Protein AF-F3BCP6-F1 (afdb_monomer)

pLDDT: mean 87.42, std 19.34, range [37.12, 98.94]

Sequence (145 aa):
MIERKEKIGEDFIETPEDEEEGSQELSVKERETQNVAKVEAEAKRRDQTLSDTATQMEMNEYSEQLYKLWDDELNRLWKVLKEELSSTEMAKLLEEQRTWIAEKEKAINEIGEISGGGTATTMNKNMTGEDLTRKRVYELLEYLP

Secondary structure (DSSP, 8-state):
-----------------------PPPPHHHHHHHHHHHHHHHHHHHHHHS-TT--HHHHHHHHHHHHHHHHHHHHHHHHHHHHHS-HHHHHHHHHHHHHHHHHHHHHHHHHHHHTTT-THHHHHHHHHHHHHHHHHHHHHHTT--

Foldseek 3Di:
DDDDDDDDDDPPPPDPPPPPPPPPDDAPLRVLVVVLVVLVVVLVVLVVPDDPPDDLVRLLVSLQVLLVSLVVSLVVLLVVCVVADDPVLNVVVVVVVVVLVVVLVVVLVVLCVVVVNDSCNSNVSSNSSNVSSSVVSVVSSVSGD

Structure (mmCIF, N/CA/C/O backbone):
data_AF-F3BCP6-F1
#
_entry.id   AF-F3BCP6-F1
#
loop_
_atom_site.group_PDB
_atom_site.id
_atom_site.type_symbol
_atom_site.label_atom_id
_atom_site.label_alt_id
_atom_site.label_comp_id
_atom_site.label_asym_id
_atom_site.label_entity_id
_atom_site.label_seq_id
_atom_site.pdbx_PDB_ins_code
_atom_site.Cartn_x
_atom_site.Cartn_y
_atom_site.Cartn_z
_atom_site.occupancy
_atom_site.B_iso_or_equiv
_atom_site.auth_seq_id
_atom_site.auth_comp_id
_atom_site.auth_asym_id
_atom_site.auth_atom_id
_atom_site.pdbx_PDB_model_num
ATOM 1 N N . MET A 1 1 ? -27.449 84.614 10.583 1.00 39.50 1 MET A N 1
ATOM 2 C CA . MET A 1 1 ? -26.703 85.051 11.780 1.00 39.50 1 MET A CA 1
ATOM 3 C C . MET A 1 1 ? -27.418 84.465 12.984 1.00 39.50 1 MET A C 1
ATOM 5 O O . MET A 1 1 ? -28.639 84.531 13.013 1.00 39.50 1 MET A O 1
ATOM 9 N N . ILE A 1 2 ? -26.636 83.940 13.928 1.00 37.12 2 ILE A N 1
ATOM 10 C CA . ILE A 1 2 ? -27.001 83.327 15.216 1.00 37.12 2 ILE A CA 1
ATOM 11 C C . ILE A 1 2 ? -27.321 81.822 15.164 1.00 37.12 2 ILE A C 1
ATOM 13 O O . ILE A 1 2 ? -28.270 81.357 14.542 1.00 37.12 2 ILE A O 1
ATOM 17 N N . GLU A 1 3 ? -26.417 81.114 15.839 1.00 41.16 3 GLU A N 1
ATOM 18 C CA . GLU A 1 3 ? -26.236 79.683 16.056 1.00 41.16 3 GLU A CA 1
ATOM 19 C C . GLU A 1 3 ? -27.337 79.056 16.922 1.00 41.16 3 GLU A C 1
ATOM 21 O O . GLU A 1 3 ? -27.954 79.745 17.733 1.00 41.16 3 GLU A O 1
ATOM 26 N N . ARG A 1 4 ? -27.456 77.723 16.861 1.00 42.47 4 ARG A N 1
ATOM 27 C CA . ARG A 1 4 ? -27.560 76.862 18.053 1.00 42.47 4 ARG A CA 1
ATOM 28 C C . ARG A 1 4 ? -27.030 75.459 17.733 1.00 42.47 4 ARG A C 1
ATOM 30 O O . ARG A 1 4 ? -27.414 74.858 16.737 1.00 42.47 4 ARG A O 1
ATOM 37 N N . LYS A 1 5 ? -26.089 75.022 18.573 1.00 44.50 5 LYS A N 1
ATOM 38 C CA . LYS A 1 5 ? -25.412 73.717 18.604 1.00 44.50 5 LYS A CA 1
ATOM 39 C C . LYS A 1 5 ? -26.297 72.639 19.255 1.00 44.50 5 LYS A C 1
ATOM 41 O O . LYS A 1 5 ? -27.326 72.975 19.828 1.00 44.50 5 LYS A O 1
ATOM 46 N N . GLU A 1 6 ? -25.755 71.414 19.248 1.00 39.59 6 GLU A N 1
ATOM 47 C CA . GLU A 1 6 ? -26.177 70.140 19.874 1.00 39.59 6 GLU A CA 1
ATOM 48 C C . GLU A 1 6 ? -26.849 69.197 18.863 1.00 39.59 6 GLU A C 1
ATOM 50 O O . GLU A 1 6 ? -27.800 69.574 18.198 1.00 39.59 6 GLU A O 1
ATOM 55 N N . LYS A 1 7 ? -26.388 67.963 18.635 1.00 45.72 7 LYS A N 1
ATOM 56 C CA . LYS A 1 7 ? -25.785 66.993 19.557 1.00 45.72 7 LYS A CA 1
ATOM 57 C C . LYS A 1 7 ? -24.994 65.977 18.714 1.00 45.72 7 LYS A C 1
ATOM 59 O O . LYS A 1 7 ? -25.536 65.451 17.747 1.00 45.72 7 LYS A O 1
ATOM 64 N N . ILE A 1 8 ? -23.723 65.744 19.042 1.00 42.12 8 ILE A N 1
ATOM 65 C CA . ILE A 1 8 ? -22.924 64.666 18.442 1.00 42.12 8 ILE A CA 1
ATOM 66 C C . ILE A 1 8 ? -23.492 63.364 19.012 1.00 42.12 8 ILE A C 1
ATOM 68 O O . ILE A 1 8 ? -23.363 63.115 20.208 1.00 42.12 8 ILE A O 1
ATOM 72 N N . GLY A 1 9 ? -24.222 62.620 18.182 1.00 40.88 9 GLY A N 1
ATOM 73 C CA . GLY A 1 9 ? -24.564 61.230 18.450 1.00 40.88 9 GLY A CA 1
ATOM 74 C C . GLY A 1 9 ? -23.318 60.392 18.212 1.00 40.88 9 GLY A C 1
ATOM 75 O O . GLY A 1 9 ? -22.647 60.564 17.200 1.00 40.88 9 GLY A O 1
ATOM 76 N N . GLU A 1 10 ? -22.983 59.576 19.198 1.00 45.38 10 GLU A N 1
ATOM 77 C CA . GLU A 1 10 ? -21.862 58.649 19.192 1.00 45.38 10 GLU A CA 1
ATOM 78 C C . GLU A 1 10 ? -21.976 57.712 17.979 1.00 45.38 10 GLU A C 1
ATOM 80 O O . GLU A 1 10 ? -22.993 57.039 17.810 1.00 45.38 10 GLU A O 1
ATOM 85 N N . ASP A 1 11 ? -20.945 57.695 17.128 1.00 39.91 11 ASP A N 1
ATOM 86 C CA . ASP A 1 11 ? -20.748 56.653 16.122 1.00 39.91 11 ASP A CA 1
ATOM 87 C C . ASP A 1 11 ? -20.585 55.322 16.865 1.00 39.91 11 ASP A C 1
ATOM 89 O O . ASP A 1 11 ? -19.512 54.988 17.374 1.00 39.91 11 ASP A O 1
ATOM 93 N N . PHE A 1 12 ? -21.678 54.567 16.960 1.00 42.22 12 PHE A N 1
ATOM 94 C CA . PHE A 1 12 ? -21.645 53.150 17.280 1.00 42.22 12 PHE A CA 1
ATOM 95 C C . PHE A 1 12 ? -21.074 52.441 16.052 1.00 42.22 12 PHE A C 1
ATOM 97 O O . PHE A 1 12 ? -21.793 52.093 15.117 1.00 42.22 12 PHE A O 1
ATOM 104 N N . ILE A 1 13 ? -19.746 52.322 16.016 1.00 44.66 13 ILE A N 1
ATOM 105 C CA . ILE A 1 13 ? -19.051 51.461 15.065 1.00 44.66 13 ILE A CA 1
ATOM 106 C C . ILE A 1 13 ? -19.417 50.034 15.462 1.00 44.66 13 ILE A C 1
ATOM 108 O O . ILE A 1 13 ? -18.853 49.474 16.399 1.00 44.66 13 ILE A O 1
ATOM 112 N N . GLU A 1 14 ? -20.406 49.478 14.771 1.00 45.09 14 GLU A N 1
ATOM 113 C CA . GLU A 1 14 ? -20.683 48.050 14.776 1.00 45.09 14 GLU A CA 1
ATOM 114 C C . GLU A 1 14 ? -19.464 47.386 14.124 1.00 45.09 14 GLU A C 1
ATOM 116 O O . GLU A 1 14 ? -19.266 47.435 12.908 1.00 45.09 14 GLU A O 1
ATOM 121 N N . THR A 1 15 ? -18.550 46.884 14.952 1.00 47.03 15 THR A N 1
ATOM 122 C CA . THR A 1 15 ? -17.477 46.011 14.485 1.00 47.03 15 THR A CA 1
ATOM 123 C C . THR A 1 15 ? -18.142 44.772 13.894 1.00 47.03 15 THR A C 1
ATOM 125 O O . THR A 1 15 ? -18.962 44.177 14.599 1.00 47.03 15 THR A O 1
ATOM 128 N N . PRO A 1 16 ? -17.841 44.383 12.643 1.00 45.69 16 PRO A N 1
ATOM 129 C CA . PRO A 1 16 ? -18.361 43.134 12.115 1.00 45.69 16 PRO A CA 1
ATOM 130 C C . PRO A 1 16 ? -17.863 42.014 13.029 1.00 45.69 16 PRO A C 1
ATOM 132 O O . PRO A 1 16 ? -16.672 41.959 13.333 1.00 45.69 16 PRO A O 1
ATOM 135 N N . GLU A 1 17 ? -18.791 41.195 13.528 1.00 50.06 17 GLU A N 1
ATOM 136 C CA . GLU A 1 17 ? -18.457 39.908 14.128 1.00 50.06 17 GLU A CA 1
ATOM 137 C C . GLU A 1 17 ? -17.597 39.173 13.103 1.00 50.06 17 GLU A C 1
ATOM 139 O O . GLU A 1 17 ? -18.072 38.819 12.023 1.00 50.06 17 GLU A O 1
ATOM 144 N N . ASP A 1 18 ? -16.309 39.031 13.416 1.00 47.34 18 ASP A N 1
ATOM 145 C CA . ASP A 1 18 ? -15.451 38.071 12.751 1.00 47.34 18 ASP A CA 1
ATOM 146 C C . ASP A 1 18 ? -16.149 36.719 12.921 1.00 47.34 18 ASP A C 1
ATOM 148 O O . ASP A 1 18 ? -16.183 36.151 14.016 1.00 47.34 18 ASP A O 1
ATOM 152 N N . GLU A 1 19 ? -16.785 36.247 11.848 1.00 50.56 19 GLU A N 1
ATOM 153 C CA . GLU A 1 19 ? -17.187 34.859 11.717 1.00 50.56 19 GLU A CA 1
ATOM 154 C C . GLU A 1 19 ? -15.902 34.045 11.893 1.00 50.56 19 GLU A C 1
ATOM 156 O O . GLU A 1 19 ? 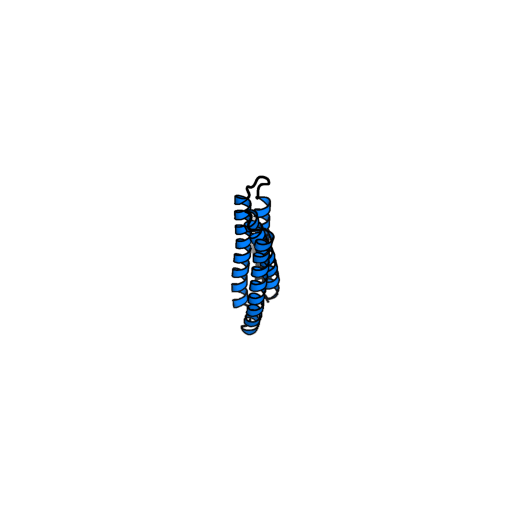-15.085 33.934 10.977 1.00 50.56 19 GLU A O 1
ATOM 161 N N . GLU A 1 20 ? -15.678 33.528 13.104 1.00 48.31 20 GLU A N 1
ATOM 162 C CA . GLU A 1 20 ? -14.749 32.431 13.314 1.00 48.31 20 GLU A CA 1
ATOM 163 C C . GLU A 1 20 ? -15.229 31.303 12.396 1.00 48.31 20 GLU A C 1
ATOM 165 O O . GLU A 1 20 ? -16.160 30.562 12.724 1.00 48.31 20 GLU A O 1
ATOM 170 N N . GLU A 1 21 ? -14.611 31.190 11.217 1.00 48.75 21 GLU A N 1
ATOM 171 C CA . GLU A 1 21 ? -14.618 29.969 10.425 1.00 48.75 21 GLU A CA 1
ATOM 172 C C . GLU A 1 21 ? -14.028 28.880 11.322 1.00 48.75 21 GLU A C 1
ATOM 174 O O . GLU A 1 21 ? -12.814 28.670 11.398 1.00 48.75 21 GLU A O 1
ATOM 179 N N . GLY A 1 22 ? -14.912 28.226 12.076 1.00 42.62 22 GLY A N 1
ATOM 180 C CA . GLY A 1 22 ? -14.585 27.096 12.915 1.00 42.62 22 GLY A CA 1
ATOM 181 C C . GLY A 1 22 ? -13.906 26.053 12.045 1.00 42.62 22 GLY A C 1
ATOM 182 O O . GLY A 1 22 ? -14.550 25.393 11.230 1.00 42.62 22 GLY A O 1
ATOM 183 N N . SER A 1 23 ? -12.591 25.921 12.204 1.00 57.84 23 SER A N 1
ATOM 184 C CA . SER A 1 23 ? -11.831 24.834 11.607 1.00 57.84 23 SER A CA 1
ATOM 185 C C . SER A 1 23 ? -12.364 23.540 12.212 1.00 57.84 23 SER A C 1
ATOM 187 O O . SER A 1 23 ? -12.026 23.199 13.343 1.00 57.84 23 SER A O 1
ATOM 189 N N . GLN A 1 24 ? -13.262 22.856 11.502 1.00 62.97 24 GLN A N 1
ATOM 190 C CA . GLN A 1 24 ? -13.731 21.545 11.929 1.00 62.97 24 GLN A CA 1
ATOM 191 C C . GLN A 1 24 ? -12.529 20.599 11.949 1.00 62.97 24 GLN A C 1
ATOM 193 O O . GLN A 1 24 ? -11.841 20.427 10.941 1.00 62.97 24 GLN A O 1
ATOM 198 N N . GLU A 1 25 ? -12.251 20.024 13.117 1.00 81.62 25 GLU A N 1
ATOM 199 C CA . GLU A 1 25 ? -11.218 19.009 13.270 1.00 81.62 25 GLU A CA 1
ATOM 200 C C . GLU A 1 25 ? -11.624 17.780 12.447 1.00 81.62 25 GLU A C 1
ATOM 202 O O . GLU A 1 25 ? -12.701 17.217 12.648 1.00 81.62 25 GLU A O 1
ATOM 207 N N . LEU A 1 26 ? -10.793 17.412 11.468 1.00 87.44 26 LEU A N 1
ATOM 208 C CA . LEU A 1 26 ? -11.026 16.241 10.623 1.00 87.44 26 LEU A CA 1
ATOM 209 C C . LEU A 1 26 ? -11.059 14.978 11.483 1.00 87.44 26 LEU A C 1
ATOM 211 O O . LEU A 1 26 ? -10.236 14.830 12.393 1.00 87.44 26 LEU A O 1
ATOM 215 N N . SER A 1 27 ? -11.929 14.024 11.140 1.00 95.38 27 SER A N 1
ATOM 216 C CA . SER A 1 27 ? -11.839 12.695 11.741 1.00 95.38 27 SER A CA 1
ATOM 217 C C . SER A 1 27 ? -10.480 12.064 11.428 1.00 95.38 27 SER A C 1
ATOM 219 O O . SER A 1 27 ? -9.809 12.413 10.446 1.00 95.38 27 SER A O 1
ATOM 221 N N . VAL A 1 28 ? -10.054 11.099 12.247 1.00 97.06 28 VAL A N 1
ATOM 222 C CA . VAL A 1 28 ? -8.794 10.396 11.987 1.00 97.06 28 VAL A CA 1
ATOM 223 C C . VAL A 1 28 ? -8.851 9.707 10.623 1.00 97.06 28 VAL A C 1
ATOM 225 O O . VAL A 1 28 ? -7.921 9.873 9.833 1.00 97.06 28 VAL A O 1
ATOM 228 N N . LYS A 1 29 ? -9.962 9.042 10.279 1.00 97.69 29 LYS A N 1
ATOM 229 C CA . LYS A 1 29 ? -10.142 8.437 8.954 1.00 97.69 29 LYS A CA 1
ATOM 230 C C . LYS A 1 29 ? -10.044 9.453 7.814 1.00 97.69 29 LYS A C 1
ATOM 232 O O . LYS A 1 29 ? -9.383 9.174 6.813 1.00 97.69 29 LYS A O 1
ATOM 237 N N . GLU A 1 30 ? -10.638 10.637 7.947 1.00 97.62 30 GLU A N 1
ATOM 238 C CA . GLU A 1 30 ? -10.562 11.692 6.925 1.00 97.62 30 GLU A CA 1
ATOM 239 C C . GLU A 1 30 ? -9.132 12.214 6.752 1.00 97.62 30 GLU A C 1
ATOM 241 O O . GLU A 1 30 ? -8.626 12.292 5.628 1.00 97.62 30 GLU A O 1
ATOM 246 N N . ARG A 1 31 ? -8.451 12.516 7.862 1.00 97.69 31 ARG A N 1
ATOM 247 C CA . ARG A 1 31 ? -7.056 12.971 7.868 1.00 97.69 31 ARG A CA 1
ATOM 248 C C . ARG A 1 31 ? -6.127 11.942 7.230 1.00 97.69 31 ARG A C 1
ATOM 250 O O . ARG A 1 31 ? -5.300 12.299 6.390 1.00 97.69 31 ARG A O 1
ATOM 257 N N . GLU A 1 32 ? -6.263 10.670 7.593 1.00 98.62 32 GLU A N 1
ATOM 258 C CA . GLU A 1 32 ? -5.412 9.614 7.048 1.00 98.62 32 GLU A CA 1
ATOM 259 C C . GLU A 1 32 ? -5.732 9.298 5.584 1.00 98.62 32 GLU A C 1
ATOM 261 O O . GLU A 1 32 ? -4.811 9.102 4.793 1.00 98.62 32 GLU A O 1
ATOM 266 N N . THR A 1 33 ? -6.998 9.388 5.171 1.00 98.62 33 THR A N 1
ATOM 267 C CA . THR A 1 33 ? -7.379 9.303 3.751 1.00 98.62 33 THR A CA 1
ATOM 268 C C . THR A 1 33 ? -6.725 10.422 2.933 1.00 98.62 33 THR A C 1
ATOM 270 O O . THR A 1 33 ? -6.213 10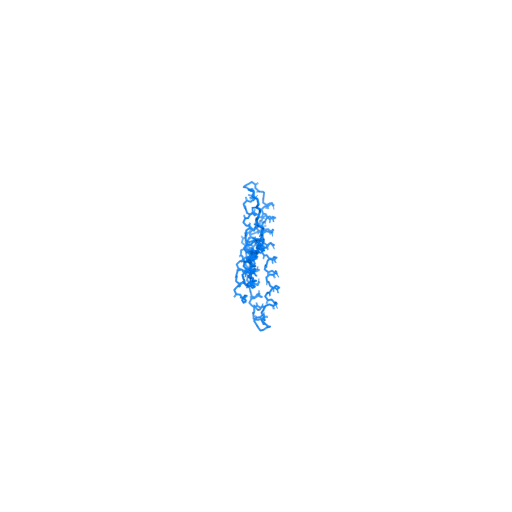.177 1.839 1.00 98.62 33 THR A O 1
ATOM 273 N N . GLN A 1 34 ? -6.674 11.650 3.463 1.00 98.25 34 GLN A N 1
ATOM 274 C CA . GLN A 1 34 ? -5.967 12.756 2.811 1.00 98.25 34 GLN A CA 1
ATOM 275 C C . GLN A 1 34 ? -4.447 12.538 2.755 1.00 98.25 34 GLN A C 1
ATOM 277 O O . GLN A 1 34 ? -3.817 12.929 1.771 1.00 98.25 34 GLN A O 1
ATOM 282 N N . ASN A 1 35 ? -3.843 11.923 3.777 1.00 98.44 35 ASN A N 1
ATOM 283 C CA . ASN A 1 35 ? -2.419 11.574 3.764 1.00 98.44 35 ASN A CA 1
ATOM 284 C C . ASN A 1 35 ? -2.114 10.531 2.681 1.00 98.44 35 ASN A C 1
ATOM 286 O O . ASN A 1 35 ? -1.237 10.767 1.849 1.00 98.44 35 ASN A O 1
ATOM 290 N N . VAL A 1 36 ? -2.903 9.456 2.606 1.00 98.75 36 VAL A N 1
ATOM 291 C CA . VAL A 1 36 ? -2.779 8.433 1.555 1.00 98.75 36 VAL A CA 1
ATOM 292 C C . VAL A 1 36 ? -2.985 9.042 0.165 1.00 98.75 36 VAL A C 1
ATOM 294 O O . VAL A 1 36 ? -2.221 8.755 -0.753 1.00 98.75 36 VAL A O 1
ATOM 297 N N . ALA A 1 37 ? -3.939 9.963 -0.004 1.00 98.56 37 ALA A N 1
ATOM 298 C CA . ALA A 1 37 ? -4.142 10.661 -1.276 1.00 98.56 37 ALA A CA 1
ATOM 299 C C . ALA A 1 37 ? -2.930 11.517 -1.703 1.00 98.56 37 ALA A C 1
ATOM 301 O O . ALA A 1 37 ? -2.665 11.661 -2.899 1.00 98.56 37 ALA A O 1
ATOM 302 N N . LYS A 1 38 ? -2.170 12.078 -0.752 1.00 98.56 38 LYS A N 1
ATOM 303 C CA . LYS A 1 38 ? -0.915 12.790 -1.054 1.00 98.56 38 LYS A CA 1
ATOM 304 C C . LYS A 1 38 ? 0.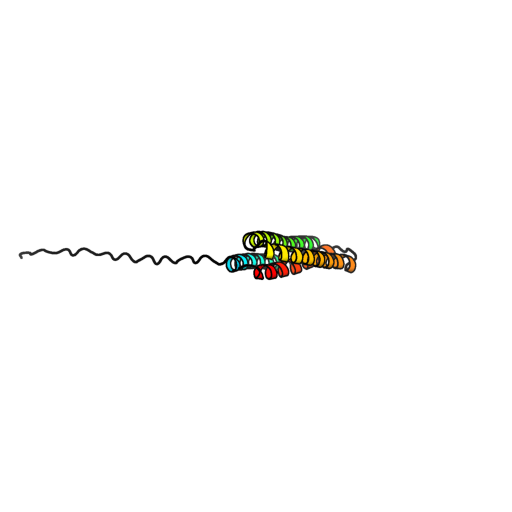176 11.822 -1.509 1.00 98.56 38 LYS A C 1
ATOM 306 O O . LYS A 1 38 ? 0.867 12.135 -2.475 1.00 98.56 38 LYS A O 1
ATOM 311 N N . VAL A 1 39 ? 0.290 10.658 -0.866 1.00 98.50 39 VAL A N 1
ATOM 312 C CA . VAL A 1 39 ? 1.222 9.589 -1.266 1.00 98.50 39 VAL A CA 1
ATOM 313 C C . VAL A 1 39 ? 0.892 9.079 -2.671 1.00 98.50 39 VAL A C 1
ATOM 315 O O . VAL A 1 39 ? 1.775 8.995 -3.519 1.00 98.50 39 VAL A O 1
ATOM 318 N N . GLU A 1 40 ? -0.388 8.854 -2.966 1.00 98.44 40 GLU A N 1
ATOM 319 C CA . GLU A 1 40 ? -0.875 8.488 -4.301 1.00 98.44 40 GLU A CA 1
ATOM 320 C C . GLU A 1 40 ? -0.500 9.543 -5.356 1.00 98.44 40 GLU A C 1
ATOM 322 O O . GLU A 1 40 ? 0.009 9.226 -6.435 1.00 98.44 40 GLU A O 1
ATOM 327 N N . ALA A 1 41 ? -0.716 10.825 -5.045 1.00 98.12 41 ALA A N 1
ATOM 328 C CA . ALA A 1 41 ? -0.354 11.919 -5.938 1.00 98.12 41 ALA A CA 1
ATOM 329 C C . ALA A 1 41 ? 1.165 12.007 -6.159 1.00 98.12 41 ALA A C 1
ATOM 331 O O . ALA A 1 41 ? 1.603 12.328 -7.265 1.00 98.12 41 ALA A O 1
ATOM 332 N N . GLU A 1 42 ? 1.969 11.724 -5.134 1.00 97.06 42 GLU A N 1
ATOM 333 C CA . GLU A 1 42 ? 3.423 11.649 -5.243 1.00 97.06 42 GLU A CA 1
ATOM 334 C C . GLU A 1 42 ? 3.866 10.476 -6.125 1.00 97.06 42 GLU A C 1
ATOM 336 O O . GLU A 1 42 ? 4.653 10.688 -7.049 1.00 97.06 42 GLU A O 1
ATOM 341 N N . ALA A 1 43 ? 3.322 9.276 -5.907 1.00 95.81 43 ALA A N 1
ATOM 342 C CA . ALA A 1 43 ? 3.599 8.097 -6.727 1.00 95.81 43 ALA A CA 1
ATOM 343 C C . ALA A 1 43 ? 3.297 8.372 -8.209 1.00 95.81 43 ALA A C 1
ATOM 345 O O . ALA A 1 43 ? 4.152 8.178 -9.075 1.00 95.81 43 ALA A O 1
ATOM 346 N N . LYS A 1 44 ? 2.126 8.956 -8.497 1.00 95.12 44 LYS A N 1
ATOM 347 C CA . LYS A 1 44 ? 1.731 9.342 -9.858 1.00 95.12 44 LYS A CA 1
ATOM 348 C C . LYS A 1 44 ? 2.649 10.398 -10.475 1.00 95.12 44 LYS A C 1
ATOM 350 O O . LYS A 1 44 ? 2.953 10.327 -11.662 1.00 95.12 44 LYS A O 1
ATOM 355 N N . ARG A 1 45 ? 3.093 11.394 -9.701 1.00 94.06 45 ARG A N 1
ATOM 356 C CA . ARG A 1 45 ? 4.050 12.399 -10.196 1.00 94.06 45 ARG A CA 1
ATOM 357 C C . ARG A 1 45 ? 5.381 11.758 -10.563 1.00 94.06 45 ARG A C 1
ATOM 359 O O . ARG A 1 45 ? 5.933 12.103 -11.599 1.00 94.06 45 ARG A O 1
ATOM 366 N N . ARG A 1 46 ? 5.876 10.830 -9.740 1.00 90.44 46 ARG A N 1
ATOM 367 C CA . ARG A 1 46 ? 7.121 10.102 -10.012 1.00 90.44 46 ARG A CA 1
ATOM 368 C C . ARG A 1 46 ? 7.010 9.297 -11.311 1.00 90.44 46 ARG A C 1
ATOM 370 O O . ARG A 1 46 ? 7.917 9.371 -12.133 1.00 90.44 46 ARG A O 1
ATOM 377 N N . ASP A 1 47 ? 5.891 8.606 -11.529 1.00 87.06 47 ASP A N 1
ATOM 378 C CA . ASP A 1 47 ? 5.590 7.877 -12.778 1.00 87.06 47 ASP A CA 1
ATOM 379 C C . ASP A 1 47 ? 5.633 8.773 -14.018 1.00 87.06 47 ASP A C 1
ATOM 381 O O . ASP A 1 47 ? 6.343 8.487 -14.975 1.00 87.06 47 ASP A O 1
ATOM 385 N N . GLN A 1 48 ? 5.005 9.947 -13.950 1.00 87.25 48 GLN A N 1
ATOM 386 C CA . GLN A 1 48 ? 5.012 10.918 -15.050 1.00 87.25 48 GLN A CA 1
ATOM 387 C C . GLN A 1 48 ? 6.393 11.519 -15.359 1.00 87.25 48 GLN A C 1
ATOM 389 O O . GLN A 1 48 ? 6.574 12.110 -16.422 1.00 87.25 48 GLN A O 1
ATOM 394 N N . THR A 1 49 ? 7.346 11.428 -14.429 1.00 86.12 49 THR A N 1
ATOM 395 C CA . THR A 1 49 ? 8.707 11.959 -14.608 1.00 86.12 49 THR A CA 1
ATOM 396 C C . THR A 1 49 ? 9.710 10.927 -15.111 1.00 86.12 49 THR A C 1
ATOM 398 O O . THR A 1 49 ? 10.833 11.305 -15.451 1.00 86.12 49 THR A O 1
ATOM 401 N N . LEU A 1 50 ? 9.339 9.644 -15.170 1.00 89.00 50 LEU A N 1
ATOM 402 C CA . LEU A 1 50 ? 10.214 8.611 -15.709 1.00 89.00 50 LEU A CA 1
ATOM 403 C C . LEU A 1 50 ? 10.350 8.796 -17.228 1.00 89.00 50 LEU A C 1
ATOM 405 O O . LEU A 1 50 ? 9.360 8.904 -17.945 1.00 89.00 50 LEU A O 1
ATOM 409 N N . SER A 1 51 ? 11.588 8.868 -17.720 1.00 87.38 51 SER A N 1
ATOM 410 C CA . SER A 1 51 ? 11.851 9.048 -19.151 1.00 87.38 51 SER A CA 1
ATOM 411 C C . SER A 1 51 ? 11.522 7.781 -19.941 1.00 87.38 51 SER A C 1
ATOM 413 O O . SER A 1 51 ? 11.954 6.693 -19.562 1.00 87.38 51 SER A O 1
ATOM 415 N N . ASP A 1 52 ? 10.913 7.933 -21.120 1.00 86.62 52 ASP A N 1
ATOM 416 C CA . ASP A 1 52 ? 10.735 6.846 -22.098 1.00 86.62 52 ASP A CA 1
ATOM 417 C C . ASP A 1 52 ? 12.073 6.232 -22.566 1.00 86.62 52 ASP A C 1
ATOM 419 O O . ASP A 1 52 ? 12.107 5.151 -23.152 1.00 86.62 52 ASP A O 1
ATOM 423 N N . THR A 1 53 ? 13.196 6.918 -22.322 1.00 90.75 53 THR A N 1
ATOM 424 C CA . THR A 1 53 ? 14.554 6.446 -22.635 1.00 90.75 53 THR A CA 1
ATOM 425 C C . THR A 1 53 ? 15.321 5.941 -21.411 1.00 90.75 53 THR A C 1
ATOM 427 O O . THR A 1 53 ? 16.548 5.840 -21.477 1.00 90.75 53 THR A O 1
ATOM 430 N N . ALA A 1 54 ? 14.644 5.695 -20.285 1.00 92.56 54 ALA A N 1
ATOM 431 C CA . ALA A 1 54 ? 15.280 5.219 -19.061 1.00 92.56 54 ALA A CA 1
ATOM 432 C C . ALA A 1 54 ? 15.994 3.875 -19.280 1.00 92.56 54 ALA A C 1
ATOM 434 O O . ALA A 1 54 ? 15.506 2.962 -19.952 1.00 92.56 54 ALA A O 1
ATOM 435 N N . THR A 1 55 ? 17.174 3.739 -18.688 1.00 95.44 55 THR A N 1
ATOM 436 C CA . THR A 1 55 ? 17.923 2.485 -18.650 1.00 95.44 55 THR A CA 1
ATOM 437 C C . THR A 1 55 ? 17.276 1.489 -17.685 1.00 95.44 55 THR A C 1
ATOM 439 O O . THR A 1 55 ? 16.553 1.861 -16.763 1.00 95.44 55 THR A O 1
ATOM 442 N N . GLN A 1 56 ? 17.588 0.195 -17.825 1.00 95.00 56 GLN A N 1
ATOM 443 C CA . GLN A 1 56 ? 17.086 -0.823 -16.889 1.00 95.00 56 GLN A CA 1
ATOM 444 C C . GLN A 1 56 ? 17.533 -0.578 -15.440 1.00 95.00 56 GLN A C 1
ATOM 446 O O . GLN A 1 56 ? 16.815 -0.941 -14.513 1.00 95.00 56 GLN A O 1
ATOM 451 N N . MET A 1 57 ? 18.702 0.037 -15.238 1.00 95.12 57 MET A N 1
ATOM 452 C CA . MET A 1 57 ? 19.182 0.407 -13.906 1.00 95.12 57 MET A CA 1
ATOM 453 C C . MET A 1 57 ? 18.308 1.504 -13.293 1.00 95.12 57 MET A C 1
ATOM 455 O O . MET A 1 57 ? 17.853 1.341 -12.166 1.00 95.12 57 MET A O 1
ATOM 459 N N . GLU A 1 58 ? 18.013 2.560 -14.055 1.00 95.19 58 GLU A N 1
ATOM 460 C CA . GLU A 1 58 ? 17.129 3.648 -13.618 1.00 95.19 58 GLU A CA 1
ATOM 461 C C . GLU A 1 58 ? 15.702 3.146 -13.367 1.00 95.19 58 GLU A C 1
ATOM 463 O O . GLU A 1 58 ? 15.097 3.513 -12.367 1.00 95.19 58 GLU A O 1
ATOM 468 N N . MET A 1 59 ? 15.180 2.248 -14.210 1.00 95.50 59 MET A N 1
ATOM 469 C CA . MET A 1 59 ? 13.871 1.618 -13.988 1.00 95.50 59 MET A CA 1
ATOM 470 C C . MET A 1 59 ? 13.838 0.766 -12.708 1.00 95.50 59 MET A C 1
ATOM 472 O O . MET A 1 59 ? 12.857 0.794 -11.961 1.00 95.50 59 MET A O 1
ATOM 476 N N . ASN A 1 60 ? 14.914 0.026 -12.419 1.00 96.12 60 ASN A N 1
ATOM 477 C CA . ASN A 1 60 ? 15.028 -0.750 -11.184 1.00 96.12 60 ASN A CA 1
ATOM 478 C C . ASN A 1 60 ? 15.047 0.168 -9.952 1.00 96.12 60 ASN A C 1
ATOM 480 O O . ASN A 1 60 ? 14.282 -0.066 -9.018 1.00 96.12 60 ASN A O 1
ATOM 484 N N . GLU A 1 61 ? 15.866 1.220 -9.965 1.00 95.69 61 GLU A N 1
ATOM 485 C CA . GLU A 1 61 ? 15.943 2.194 -8.870 1.00 95.69 61 GLU A CA 1
ATOM 486 C C . GLU A 1 61 ? 14.604 2.916 -8.665 1.00 95.69 61 GLU A C 1
ATOM 488 O O . GLU A 1 61 ? 14.105 3.017 -7.546 1.00 95.69 61 GLU A O 1
ATOM 493 N N . TYR A 1 62 ? 13.972 3.347 -9.754 1.00 95.56 62 TYR A N 1
ATOM 494 C CA . TYR A 1 62 ? 12.652 3.962 -9.725 1.00 95.56 62 TYR A CA 1
ATOM 495 C C . TYR A 1 62 ? 11.610 3.060 -9.045 1.00 95.56 62 TYR A C 1
ATOM 497 O O . TYR A 1 62 ? 10.915 3.486 -8.119 1.00 95.56 62 TYR A O 1
ATOM 505 N N . SER A 1 63 ? 11.529 1.794 -9.466 1.00 96.94 63 SER A N 1
ATOM 506 C CA . SER A 1 63 ? 10.577 0.838 -8.893 1.00 96.94 63 SER A CA 1
ATOM 507 C C . SER A 1 63 ? 10.825 0.583 -7.401 1.00 96.94 63 SER A C 1
ATOM 509 O O . SER A 1 63 ? 9.874 0.439 -6.636 1.00 96.94 63 SER A O 1
ATOM 511 N N . GLU A 1 64 ? 12.089 0.571 -6.965 1.00 97.31 64 GLU A N 1
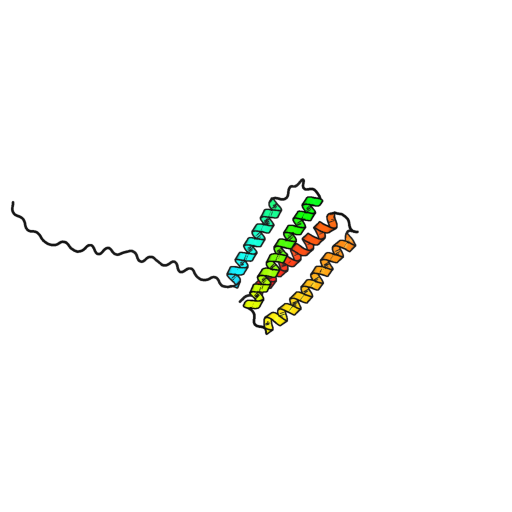ATOM 512 C CA . GLU A 1 64 ? 12.455 0.429 -5.553 1.00 97.31 64 GLU A CA 1
ATOM 513 C C . GLU A 1 64 ? 11.970 1.632 -4.737 1.00 97.31 64 GLU A C 1
ATOM 515 O O . GLU A 1 64 ? 11.380 1.467 -3.669 1.00 97.31 64 GLU A O 1
ATOM 520 N N . GLN A 1 65 ? 12.157 2.845 -5.262 1.00 97.31 65 GLN A N 1
ATOM 521 C CA . GLN A 1 65 ? 11.703 4.071 -4.610 1.00 97.31 65 GLN A CA 1
ATOM 522 C C . GLN A 1 65 ? 10.176 4.148 -4.499 1.00 97.31 65 GLN A C 1
ATOM 524 O O . GLN A 1 65 ? 9.672 4.640 -3.488 1.00 97.31 65 GLN A O 1
ATOM 529 N N . LEU A 1 66 ? 9.439 3.683 -5.514 1.00 97.44 66 LEU A N 1
ATOM 530 C CA . LEU A 1 66 ? 7.981 3.573 -5.443 1.00 97.44 66 LEU A CA 1
ATOM 531 C C . LEU A 1 66 ? 7.540 2.555 -4.391 1.00 97.44 66 LEU A C 1
ATOM 533 O O . LEU A 1 66 ? 6.685 2.864 -3.564 1.00 97.44 66 LEU A O 1
ATOM 537 N N . TYR A 1 67 ? 8.139 1.362 -4.388 1.00 98.38 67 TYR A N 1
ATOM 538 C CA . TYR A 1 67 ? 7.802 0.347 -3.396 1.00 98.38 67 TYR A CA 1
ATOM 539 C C . TYR A 1 67 ? 8.065 0.860 -1.975 1.00 98.38 67 TYR A C 1
ATOM 541 O O . TYR A 1 67 ? 7.205 0.748 -1.100 1.00 98.38 67 TYR A O 1
ATOM 549 N N . LYS A 1 68 ? 9.214 1.511 -1.766 1.00 98.56 68 LYS A N 1
ATOM 550 C CA . LYS A 1 68 ? 9.568 2.121 -0.485 1.00 98.56 68 LYS A CA 1
ATOM 551 C C . LYS A 1 68 ? 8.581 3.204 -0.046 1.00 98.56 68 LYS A C 1
ATOM 553 O O . LYS A 1 68 ? 8.245 3.249 1.132 1.00 98.56 68 LYS A O 1
ATOM 558 N N . LEU A 1 69 ? 8.116 4.056 -0.961 1.00 98.56 69 LEU A N 1
ATOM 559 C CA . LEU A 1 69 ? 7.135 5.102 -0.654 1.00 98.56 69 LEU A CA 1
ATOM 560 C C . LEU A 1 69 ? 5.861 4.503 -0.035 1.00 98.56 69 LEU A C 1
ATOM 562 O O . LEU A 1 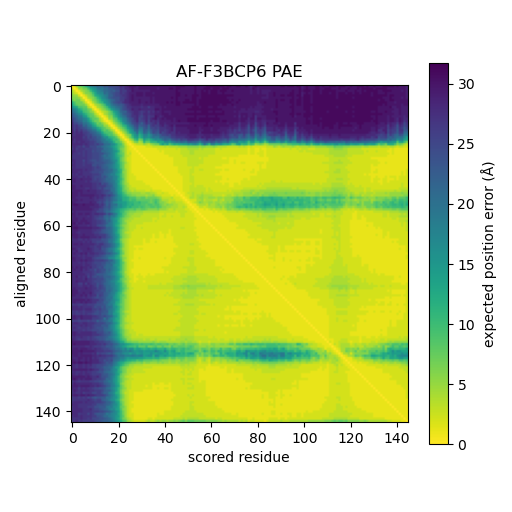69 ? 5.389 4.975 0.999 1.00 98.56 69 LEU A O 1
ATOM 566 N N . TRP A 1 70 ? 5.340 3.433 -0.633 1.00 98.81 70 TRP A N 1
ATOM 567 C CA . TRP A 1 70 ? 4.150 2.756 -0.124 1.00 98.81 70 TRP A CA 1
ATOM 568 C C . TRP A 1 70 ? 4.408 1.953 1.152 1.00 98.81 70 TRP A C 1
ATOM 570 O O . TRP A 1 70 ? 3.544 1.919 2.027 1.00 98.81 70 TRP A O 1
ATOM 580 N N . ASP A 1 71 ? 5.581 1.331 1.298 1.00 98.88 71 ASP A N 1
ATOM 581 C CA . ASP A 1 71 ? 5.951 0.623 2.532 1.00 98.88 71 ASP A CA 1
ATOM 582 C C . ASP A 1 71 ? 6.100 1.588 3.718 1.00 98.88 71 ASP A C 1
ATOM 584 O O . ASP A 1 71 ? 5.616 1.314 4.819 1.00 98.88 71 ASP A O 1
ATOM 588 N N . ASP A 1 72 ? 6.691 2.763 3.489 1.00 98.81 72 ASP A N 1
ATOM 589 C CA . ASP A 1 72 ? 6.788 3.824 4.491 1.00 98.81 72 ASP A CA 1
ATOM 590 C C . ASP A 1 72 ? 5.390 4.313 4.915 1.00 98.81 72 ASP A C 1
ATOM 592 O O . ASP A 1 72 ? 5.140 4.479 6.114 1.00 98.81 72 ASP A O 1
ATOM 596 N N . GLU A 1 73 ? 4.458 4.475 3.968 1.00 98.88 73 GLU A N 1
ATOM 597 C CA . GLU A 1 73 ? 3.075 4.864 4.266 1.00 98.88 73 GLU A CA 1
ATOM 598 C C . GLU A 1 73 ? 2.311 3.778 5.034 1.00 98.88 73 GLU A C 1
ATOM 600 O O . GLU A 1 73 ? 1.650 4.083 6.029 1.00 98.88 73 GLU A O 1
ATOM 605 N N . LEU A 1 74 ? 2.459 2.502 4.658 1.00 98.88 74 LEU A N 1
ATOM 606 C CA . LEU A 1 74 ? 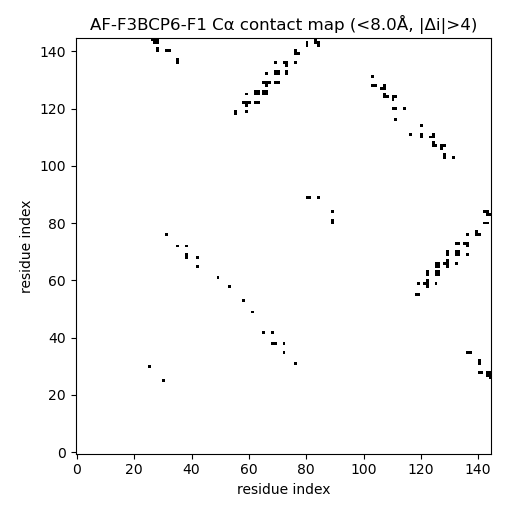1.896 1.379 5.413 1.00 98.88 74 LEU A CA 1
ATOM 607 C C . LEU A 1 74 ? 2.403 1.385 6.858 1.00 98.88 74 LEU A C 1
ATOM 609 O O . LEU A 1 74 ? 1.613 1.290 7.799 1.00 98.88 74 LEU A O 1
ATOM 613 N N . ASN A 1 75 ? 3.714 1.533 7.054 1.00 98.88 75 ASN A N 1
ATOM 614 C CA . ASN A 1 75 ? 4.326 1.555 8.381 1.00 98.88 75 ASN A CA 1
ATOM 615 C C . ASN A 1 75 ? 3.898 2.776 9.208 1.00 98.88 75 ASN A C 1
ATOM 617 O O . ASN A 1 75 ? 3.814 2.693 10.439 1.00 98.88 75 ASN A O 1
ATOM 621 N N . ARG A 1 76 ? 3.636 3.915 8.558 1.00 98.81 76 ARG A N 1
ATOM 622 C CA . ARG A 1 76 ? 3.099 5.117 9.202 1.00 98.81 76 ARG A CA 1
ATOM 623 C C . ARG A 1 76 ? 1.648 4.901 9.633 1.00 98.81 76 ARG A C 1
ATOM 625 O O . ARG A 1 76 ? 1.352 5.096 10.811 1.00 98.81 76 ARG A O 1
ATOM 632 N N . LEU A 1 77 ? 0.781 4.435 8.735 1.00 98.81 77 LEU A N 1
ATOM 633 C CA . LEU A 1 77 ? -0.628 4.147 9.023 1.00 98.81 77 LEU A CA 1
ATOM 634 C C . LEU A 1 77 ? -0.778 3.067 10.105 1.00 98.81 77 LEU A C 1
ATOM 636 O O . LEU A 1 77 ? -1.613 3.187 10.997 1.00 98.81 77 LEU A O 1
ATOM 640 N N . TRP A 1 78 ? 0.106 2.065 10.117 1.00 98.81 78 TRP A N 1
ATOM 641 C CA . TRP A 1 78 ? 0.165 1.057 11.179 1.00 98.81 78 TRP A CA 1
ATOM 642 C C . TRP A 1 78 ? 0.415 1.652 12.573 1.00 98.81 78 TRP A C 1
ATOM 644 O O . TRP A 1 78 ? -0.050 1.109 13.575 1.00 98.81 78 TRP A O 1
ATOM 654 N N . LYS A 1 79 ? 1.170 2.756 12.677 1.00 98.81 79 LYS A N 1
ATOM 655 C CA . LYS A 1 79 ? 1.359 3.456 13.959 1.00 98.81 79 LYS A CA 1
ATOM 656 C C . LYS A 1 79 ? 0.068 4.123 14.415 1.00 98.81 79 LYS A C 1
ATOM 658 O O . LYS A 1 79 ? -0.272 3.952 15.576 1.00 98.81 79 LYS A O 1
ATOM 663 N N . VAL A 1 80 ? -0.654 4.768 13.499 1.00 98.69 80 VAL A N 1
ATOM 664 C CA . VAL A 1 80 ? -1.958 5.385 13.785 1.00 98.69 80 VAL A CA 1
ATOM 665 C C . VAL A 1 80 ? -2.960 4.327 14.246 1.00 98.69 80 VAL A C 1
ATOM 667 O O . VAL A 1 80 ? -3.559 4.464 15.302 1.00 98.69 80 VAL A O 1
ATOM 670 N N . LEU A 1 81 ? -3.064 3.199 13.541 1.00 98.75 81 LEU A N 1
ATOM 671 C CA . LEU A 1 81 ? -3.969 2.110 13.928 1.00 98.75 81 LEU A CA 1
ATOM 672 C C . LEU A 1 81 ? -3.714 1.578 15.344 1.00 98.75 81 LEU A C 1
ATOM 674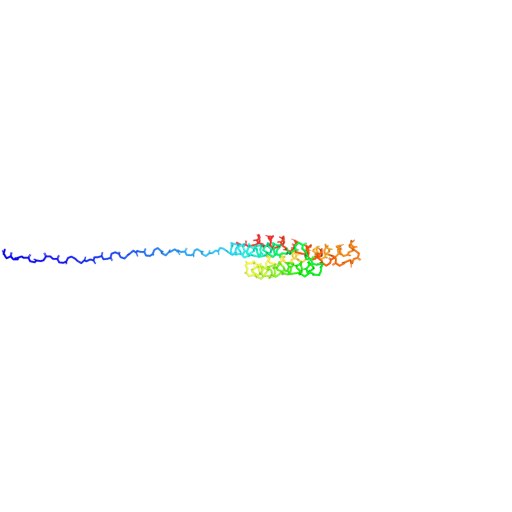 O O . LEU A 1 81 ? -4.659 1.250 16.052 1.00 98.75 81 LEU A O 1
ATOM 678 N N . LYS A 1 82 ? -2.453 1.523 15.789 1.00 98.38 82 LYS A N 1
ATOM 679 C CA . LYS A 1 82 ? -2.122 1.120 17.168 1.00 98.38 82 LYS A CA 1
ATOM 680 C C . LYS A 1 82 ? -2.584 2.117 18.227 1.00 98.38 82 LYS A C 1
ATOM 682 O O . LYS A 1 82 ? -2.710 1.721 19.382 1.00 98.38 82 LYS A O 1
ATOM 687 N N . GLU A 1 83 ? -2.730 3.384 17.862 1.00 98.25 83 GLU A N 1
ATOM 688 C CA . GLU A 1 83 ? -3.180 4.451 18.757 1.00 98.25 83 GLU A CA 1
ATOM 689 C C . GLU A 1 83 ? -4.713 4.508 18.812 1.00 98.25 83 GLU A C 1
ATOM 691 O O . GLU A 1 83 ? -5.268 4.723 19.886 1.00 98.25 83 GLU A O 1
ATOM 696 N N . GLU A 1 84 ? -5.382 4.240 17.687 1.00 98.00 84 GLU A N 1
ATOM 697 C CA . GLU A 1 84 ? -6.840 4.370 17.552 1.00 98.00 84 GLU A CA 1
ATOM 698 C C . GLU A 1 84 ? -7.627 3.096 17.898 1.00 98.00 84 GLU A C 1
ATOM 700 O O . GLU A 1 84 ? -8.747 3.172 18.401 1.00 98.00 84 GLU A O 1
ATOM 705 N N . LEU A 1 85 ? -7.076 1.908 17.624 1.00 98.25 85 LEU A N 1
ATOM 706 C CA . LEU A 1 85 ? -7.791 0.646 17.831 1.00 98.25 85 LEU A CA 1
ATOM 707 C C . LEU A 1 85 ? -7.695 0.146 19.271 1.00 98.25 85 LEU A C 1
ATOM 709 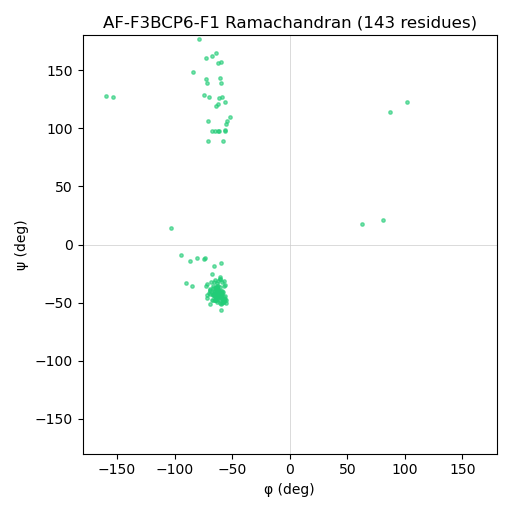O O . LEU A 1 85 ? -6.662 0.262 19.938 1.00 98.25 85 LEU A O 1
ATOM 713 N N . SER A 1 86 ? -8.742 -0.547 19.729 1.00 98.19 86 SER A N 1
ATOM 714 C CA . SER A 1 86 ? -8.646 -1.300 20.978 1.00 98.19 86 SER A CA 1
ATOM 715 C C . SER A 1 86 ? -7.595 -2.409 20.871 1.00 98.19 86 SER A C 1
ATOM 717 O O . SER A 1 86 ? -7.309 -2.941 19.796 1.00 98.19 86 SER A O 1
ATOM 719 N N . SER A 1 87 ? -7.055 -2.847 22.011 1.00 97.81 87 SER A N 1
ATOM 720 C CA . SER A 1 87 ? -6.076 -3.942 22.033 1.00 97.81 87 SER A CA 1
ATOM 721 C C . SER A 1 87 ? -6.599 -5.232 21.387 1.00 97.81 87 SER A C 1
ATOM 723 O O . SER A 1 87 ? -5.818 -5.975 20.798 1.00 97.81 87 SER A O 1
ATOM 725 N N . THR A 1 88 ? -7.907 -5.493 21.469 1.00 98.31 88 THR A N 1
ATOM 726 C CA . THR A 1 88 ? -8.542 -6.670 20.857 1.00 98.31 88 THR A CA 1
ATOM 727 C C . THR A 1 88 ? -8.604 -6.548 19.335 1.00 98.31 88 THR A C 1
ATOM 729 O O . THR A 1 88 ? -8.245 -7.492 18.631 1.00 98.31 88 THR A O 1
ATOM 732 N N . GLU A 1 89 ? -9.023 -5.392 18.817 1.00 98.38 89 GLU A N 1
ATOM 733 C CA . GLU A 1 89 ? -9.073 -5.130 17.372 1.00 98.38 89 GLU A CA 1
ATOM 734 C C . GLU A 1 89 ? -7.669 -5.128 16.768 1.00 98.38 89 GLU A C 1
ATOM 736 O O . GLU A 1 89 ? -7.428 -5.802 15.767 1.00 98.38 89 GLU A O 1
ATOM 741 N N . MET A 1 90 ? -6.718 -4.469 17.433 1.00 98.38 90 MET A N 1
ATOM 742 C CA . MET A 1 90 ? -5.324 -4.425 17.001 1.00 98.38 90 MET A CA 1
ATOM 743 C C . MET A 1 90 ? -4.670 -5.816 17.001 1.00 98.38 90 MET A C 1
ATOM 745 O O . MET A 1 90 ? -3.896 -6.132 16.099 1.00 98.38 90 MET A O 1
ATOM 749 N N . ALA A 1 91 ? -4.984 -6.676 17.980 1.00 98.50 91 ALA A N 1
ATOM 750 C CA . ALA A 1 91 ? -4.482 -8.051 18.012 1.00 98.50 91 ALA A CA 1
ATOM 751 C C . ALA A 1 91 ? -5.024 -8.892 16.847 1.00 98.50 91 ALA A C 1
ATOM 753 O O . ALA A 1 91 ? -4.269 -9.644 16.234 1.00 98.50 91 ALA A O 1
ATOM 754 N N . LYS A 1 92 ? -6.308 -8.737 16.501 1.00 98.56 92 LYS A N 1
ATOM 755 C CA . LYS A 1 92 ? -6.890 -9.397 15.326 1.00 98.56 92 LYS A CA 1
ATOM 756 C C . LYS A 1 92 ? -6.236 -8.899 14.033 1.00 98.56 92 LYS A C 1
ATOM 758 O O . LYS A 1 92 ? -5.812 -9.708 13.211 1.00 98.56 92 LYS A O 1
ATOM 763 N N . LEU A 1 93 ? -6.097 -7.581 13.891 1.00 98.75 93 LEU A N 1
ATOM 764 C CA . LEU A 1 93 ? -5.478 -6.965 12.720 1.00 98.75 93 LEU A CA 1
ATOM 765 C C . LEU A 1 93 ? -3.998 -7.359 12.565 1.00 98.75 93 LEU A C 1
ATOM 767 O O . LEU A 1 93 ? -3.515 -7.514 11.446 1.00 98.75 93 LEU A O 1
ATOM 771 N N . LEU A 1 94 ? -3.270 -7.579 13.665 1.00 98.69 94 LEU A N 1
ATOM 772 C CA . LEU A 1 94 ? -1.895 -8.085 13.627 1.00 98.69 94 LEU A CA 1
ATOM 773 C C . LEU A 1 94 ? -1.796 -9.466 12.967 1.00 98.69 94 LEU A C 1
ATOM 775 O O . LEU A 1 94 ? -0.880 -9.689 12.176 1.00 98.69 94 LEU A O 1
ATOM 779 N N . GLU A 1 95 ? -2.723 -10.378 13.248 1.00 98.75 95 GLU A N 1
ATOM 780 C CA . GLU A 1 95 ? -2.723 -11.710 12.630 1.00 98.75 95 GLU A CA 1
ATOM 781 C C . GLU A 1 95 ? -3.074 -11.651 11.136 1.00 98.75 95 GLU A C 1
ATOM 783 O O . GLU A 1 95 ? -2.436 -12.316 10.312 1.00 98.75 95 GLU A O 1
ATOM 788 N N . GLU A 1 96 ? -4.016 -10.783 10.760 1.00 98.69 96 GLU A N 1
ATOM 789 C CA . GLU A 1 96 ? -4.320 -10.488 9.354 1.00 98.69 96 GLU A CA 1
ATOM 790 C C . GLU A 1 96 ? -3.090 -9.905 8.639 1.00 98.69 96 GLU A C 1
ATOM 792 O O . GLU A 1 96 ? -2.733 -10.349 7.549 1.00 98.69 96 GLU A O 1
ATOM 797 N N . GLN A 1 97 ? -2.370 -8.982 9.285 1.00 98.75 97 GLN A N 1
ATOM 798 C CA . GLN A 1 97 ? -1.158 -8.375 8.736 1.00 98.75 97 GLN A CA 1
ATOM 799 C C . GLN A 1 97 ? -0.026 -9.393 8.546 1.00 98.75 97 GLN A C 1
ATOM 801 O O . GLN A 1 97 ? 0.668 -9.351 7.533 1.00 98.75 97 GLN A O 1
ATOM 806 N N . ARG A 1 98 ? 0.168 -10.329 9.486 1.00 98.81 98 ARG A N 1
ATOM 807 C CA . ARG A 1 98 ? 1.160 -11.413 9.345 1.00 98.81 98 ARG A CA 1
ATOM 808 C C . ARG A 1 98 ? 0.843 -12.321 8.163 1.00 98.81 98 ARG A C 1
ATOM 810 O O . ARG A 1 98 ? 1.753 -12.683 7.420 1.00 98.81 98 ARG A O 1
ATOM 817 N N . THR A 1 99 ? -0.433 -12.662 7.997 1.00 98.69 99 THR A N 1
ATOM 818 C CA . THR A 1 99 ? -0.908 -13.486 6.878 1.00 98.69 99 THR A CA 1
ATOM 819 C C . THR A 1 99 ? -0.663 -12.770 5.554 1.00 98.69 99 THR A C 1
ATOM 821 O O . THR A 1 99 ? -0.010 -13.323 4.671 1.00 98.69 99 THR A O 1
ATOM 824 N N . TRP A 1 100 ? -1.065 -11.502 5.466 1.00 98.81 100 TRP A N 1
ATOM 825 C CA . TRP A 1 100 ? -0.843 -10.673 4.286 1.00 98.81 100 TRP A CA 1
ATOM 826 C C . TRP A 1 100 ? 0.648 -10.532 3.931 1.00 98.81 100 TRP A C 1
ATOM 828 O O . TRP A 1 100 ? 1.013 -10.652 2.764 1.00 98.81 100 TRP A O 1
ATOM 838 N N . ILE A 1 101 ? 1.540 -10.344 4.917 1.00 98.75 101 ILE A N 1
ATOM 839 C CA . ILE A 1 101 ? 2.994 -10.294 4.669 1.00 98.75 101 ILE A CA 1
ATOM 840 C C . ILE A 1 101 ? 3.476 -11.605 4.039 1.00 98.75 101 ILE A C 1
ATOM 842 O O . ILE A 1 101 ? 4.213 -11.569 3.058 1.00 98.75 101 ILE A O 1
ATOM 846 N N . ALA A 1 102 ? 3.061 -12.760 4.567 1.00 98.69 102 ALA A N 1
ATOM 847 C CA . ALA A 1 102 ? 3.472 -14.051 4.020 1.00 98.69 102 ALA A CA 1
ATOM 848 C C . ALA A 1 102 ? 3.005 -14.240 2.565 1.00 98.69 102 ALA A C 1
ATOM 850 O O . ALA A 1 102 ? 3.764 -14.733 1.730 1.00 98.69 102 ALA A O 1
ATOM 851 N N . GLU A 1 103 ? 1.781 -13.814 2.248 1.00 98.50 103 GLU A N 1
ATOM 852 C CA . GLU A 1 103 ? 1.230 -13.853 0.890 1.00 98.50 103 GLU A CA 1
ATOM 853 C C . GLU A 1 103 ? 1.964 -12.896 -0.058 1.00 98.50 103 GLU A C 1
ATOM 855 O O . GLU A 1 103 ? 2.331 -13.295 -1.166 1.00 98.50 103 GLU A O 1
ATOM 860 N N . LYS A 1 104 ? 2.256 -11.668 0.393 1.00 98.44 104 LYS A N 1
ATOM 861 C CA . LYS A 1 104 ? 3.038 -10.687 -0.370 1.00 98.44 104 LYS A CA 1
ATOM 862 C C . LYS A 1 104 ? 4.431 -11.219 -0.699 1.00 98.44 104 LYS A C 1
ATOM 864 O O . LYS A 1 104 ? 4.836 -11.209 -1.860 1.00 98.44 104 LYS A O 1
ATOM 869 N N . GLU A 1 105 ? 5.159 -11.708 0.303 1.00 97.94 105 GLU A N 1
ATOM 870 C CA . GLU A 1 105 ? 6.518 -12.226 0.110 1.00 97.94 105 GLU A CA 1
ATOM 871 C C . GLU A 1 105 ? 6.532 -13.453 -0.805 1.00 97.94 105 GLU A C 1
ATOM 873 O O . GLU A 1 105 ? 7.439 -13.616 -1.623 1.00 97.94 105 GLU A O 1
ATOM 878 N N . LYS A 1 106 ? 5.504 -14.305 -0.727 1.00 98.06 106 LYS A N 1
ATOM 879 C CA . LYS A 1 106 ? 5.340 -15.415 -1.665 1.00 98.06 106 LYS A CA 1
ATOM 880 C C . LYS A 1 106 ? 5.189 -14.908 -3.104 1.00 98.06 106 LYS A C 1
ATOM 882 O O . LYS A 1 106 ? 5.945 -15.350 -3.966 1.00 98.06 106 LYS A O 1
ATOM 887 N N . ALA A 1 107 ? 4.291 -13.952 -3.350 1.00 97.00 107 ALA A N 1
ATOM 888 C CA . ALA A 1 107 ? 4.071 -13.386 -4.683 1.00 97.00 107 ALA A CA 1
ATOM 889 C C . ALA A 1 107 ? 5.339 -12.723 -5.258 1.00 97.00 107 ALA A C 1
ATOM 891 O O . ALA A 1 107 ? 5.689 -12.941 -6.416 1.00 97.00 107 ALA A O 1
ATOM 892 N N . ILE A 1 108 ? 6.084 -11.968 -4.441 1.00 96.12 108 ILE A N 1
ATOM 893 C CA . ILE A 1 108 ? 7.358 -11.352 -4.850 1.00 96.12 108 ILE A CA 1
ATOM 894 C C . ILE A 1 108 ? 8.404 -12.421 -5.209 1.00 96.12 108 ILE A C 1
ATOM 896 O O . ILE A 1 108 ? 9.166 -12.262 -6.168 1.00 96.12 108 ILE A O 1
ATOM 900 N N . ASN A 1 109 ? 8.470 -13.520 -4.457 1.00 94.19 109 ASN A N 1
ATOM 901 C CA . ASN A 1 109 ? 9.431 -14.587 -4.726 1.00 94.19 109 ASN A CA 1
ATOM 902 C C . ASN A 1 109 ? 9.113 -15.356 -6.014 1.00 94.19 109 ASN A C 1
ATOM 904 O O . ASN A 1 109 ? 10.038 -15.602 -6.791 1.00 94.19 109 ASN A O 1
ATOM 908 N N . GLU A 1 110 ? 7.835 -15.629 -6.293 1.00 95.12 110 GLU A N 1
ATOM 909 C CA . GLU A 1 110 ? 7.379 -16.286 -7.529 1.00 95.12 110 GLU A CA 1
ATOM 910 C C . GLU A 1 110 ? 7.829 -15.525 -8.792 1.00 95.12 110 GLU A C 1
ATOM 912 O O . GLU A 1 110 ? 8.235 -16.142 -9.779 1.00 95.12 110 GLU A O 1
ATOM 917 N N . ILE A 1 111 ? 7.884 -14.185 -8.754 1.00 92.31 111 ILE A N 1
ATOM 918 C CA . ILE A 1 111 ? 8.438 -13.382 -9.860 1.00 92.31 111 ILE A CA 1
ATOM 919 C C . ILE A 1 111 ? 9.898 -13.743 -10.152 1.00 92.31 111 ILE A C 1
ATOM 921 O O . ILE A 1 111 ? 10.293 -13.810 -11.315 1.00 92.31 111 ILE A O 1
ATOM 925 N N . GLY A 1 112 ? 10.702 -13.983 -9.112 1.00 82.81 112 GLY A N 1
ATOM 926 C CA . GLY A 1 112 ? 12.107 -14.362 -9.267 1.00 82.81 112 GLY A CA 1
ATOM 927 C C . GLY A 1 112 ? 12.301 -15.751 -9.867 1.00 82.81 112 GLY A C 1
ATOM 928 O O . GLY A 1 112 ? 13.267 -15.965 -10.598 1.00 82.81 112 GLY A O 1
ATOM 929 N N . GLU A 1 113 ? 11.384 -16.674 -9.579 1.00 87.00 113 GLU A N 1
ATOM 930 C CA . GLU A 1 113 ? 11.395 -18.025 -10.142 1.00 87.00 113 GLU A CA 1
ATOM 931 C C . GLU A 1 113 ? 11.009 -18.008 -11.626 1.00 87.00 113 GLU A C 1
ATOM 933 O O . GLU A 1 113 ? 11.683 -18.632 -12.447 1.00 87.00 113 GLU A O 1
ATOM 938 N N . ILE A 1 114 ? 9.974 -17.241 -11.989 1.00 83.81 114 ILE A N 1
ATOM 939 C CA . ILE A 1 114 ? 9.470 -17.142 -13.369 1.00 83.81 114 ILE A CA 1
ATOM 940 C C . ILE A 1 114 ? 10.467 -16.420 -14.284 1.00 83.81 114 ILE A C 1
ATOM 942 O O . ILE A 1 114 ? 10.640 -16.801 -15.442 1.00 83.81 114 ILE A O 1
ATOM 946 N N . SER A 1 115 ? 11.125 -15.369 -13.792 1.00 79.69 115 SER A N 1
ATOM 947 C CA . SER A 1 115 ? 11.998 -14.522 -14.612 1.00 79.69 115 SER A CA 1
ATOM 948 C C . SER A 1 115 ? 13.398 -15.098 -14.854 1.00 79.69 115 SER A C 1
ATOM 950 O O . SER A 1 115 ? 14.157 -14.537 -15.648 1.00 79.69 115 SER A O 1
ATOM 952 N N . GLY A 1 116 ? 13.783 -16.162 -14.141 1.00 77.94 116 GLY A N 1
ATOM 953 C CA . GLY A 1 116 ? 15.119 -16.758 -14.229 1.00 77.94 116 GLY A CA 1
ATOM 954 C C . GLY A 1 116 ? 16.261 -15.831 -13.787 1.00 77.94 116 GLY A C 1
ATOM 955 O O . GLY A 1 116 ? 17.413 -16.077 -14.138 1.00 77.94 116 GLY A O 1
ATOM 956 N N . GLY A 1 117 ? 15.965 -14.755 -13.045 1.00 78.75 117 GLY A N 1
ATOM 957 C CA . GLY A 1 117 ? 16.980 -13.860 -12.473 1.00 78.75 117 GLY A CA 1
ATOM 958 C C . GLY A 1 117 ? 17.571 -12.805 -13.422 1.00 78.75 117 GLY A C 1
ATOM 959 O O . GLY A 1 117 ? 18.653 -12.289 -13.150 1.00 78.75 117 GLY A O 1
ATOM 960 N N . GLY A 1 118 ? 16.889 -12.448 -14.518 1.00 87.19 118 GLY A N 1
ATOM 961 C CA . GLY A 1 118 ? 17.307 -11.340 -15.394 1.00 87.19 118 GLY A CA 1
ATOM 962 C C . GLY A 1 118 ? 17.272 -9.960 -14.710 1.00 87.19 118 GLY A C 1
ATOM 963 O O . GLY A 1 118 ? 16.628 -9.791 -13.677 1.00 87.19 118 GLY A O 1
ATOM 964 N N . THR A 1 119 ? 17.906 -8.940 -15.299 1.00 85.12 119 THR A N 1
ATOM 965 C CA . THR A 1 119 ? 18.011 -7.582 -14.711 1.00 85.12 119 THR A CA 1
ATOM 966 C C . THR A 1 119 ? 16.663 -6.897 -14.464 1.00 85.12 119 THR A C 1
ATOM 968 O O . THR A 1 119 ? 16.547 -6.136 -13.506 1.00 85.12 119 THR A O 1
ATOM 971 N N . ALA A 1 120 ? 15.637 -7.202 -15.266 1.00 89.94 120 ALA A N 1
ATOM 972 C CA . ALA A 1 120 ? 14.266 -6.712 -15.079 1.00 89.94 120 ALA A CA 1
ATOM 973 C C . ALA A 1 120 ? 13.515 -7.390 -13.913 1.00 89.94 120 ALA A C 1
ATOM 975 O O . ALA A 1 120 ? 12.465 -6.914 -13.491 1.00 89.94 120 ALA A O 1
ATOM 976 N N . THR A 1 121 ? 14.047 -8.488 -13.358 1.00 95.06 121 THR A N 1
ATOM 977 C CA . THR A 1 121 ? 13.441 -9.189 -12.211 1.00 95.06 121 THR A CA 1
ATOM 978 C C . THR A 1 121 ? 13.294 -8.266 -11.012 1.00 95.06 121 THR A C 1
ATOM 980 O O . THR A 1 121 ? 12.268 -8.307 -10.344 1.00 95.06 121 THR A O 1
ATOM 983 N N . THR A 1 122 ? 14.304 -7.433 -10.745 1.00 94.94 122 THR A N 1
ATOM 984 C CA . THR A 1 122 ? 14.282 -6.474 -9.634 1.00 94.94 122 THR A CA 1
ATOM 985 C C . THR A 1 122 ? 13.106 -5.517 -9.769 1.00 94.94 122 THR A C 1
ATOM 987 O O . THR A 1 122 ? 12.310 -5.408 -8.842 1.00 94.94 122 THR A O 1
ATOM 990 N N . MET A 1 123 ? 12.940 -4.908 -10.947 1.00 95.62 123 MET A N 1
ATOM 991 C CA . MET A 1 123 ? 11.803 -4.035 -11.228 1.00 95.62 123 MET A CA 1
ATOM 992 C C . MET A 1 123 ? 10.467 -4.749 -11.024 1.00 95.62 123 MET A C 1
ATOM 994 O O . MET A 1 123 ? 9.617 -4.258 -10.290 1.00 95.62 123 MET A O 1
ATOM 998 N N . ASN A 1 124 ? 10.297 -5.940 -11.600 1.00 95.94 124 ASN A N 1
ATOM 999 C CA . ASN A 1 124 ? 9.036 -6.678 -11.497 1.00 95.94 124 ASN A CA 1
ATOM 1000 C C . ASN A 1 124 ? 8.694 -7.061 -10.046 1.00 95.94 124 ASN A C 1
ATOM 1002 O O . ASN A 1 124 ? 7.530 -7.002 -9.646 1.00 95.94 124 ASN A O 1
ATOM 1006 N N . LYS A 1 125 ? 9.702 -7.431 -9.245 1.00 97.50 125 LYS A N 1
ATOM 1007 C CA . LYS A 1 125 ? 9.539 -7.704 -7.811 1.00 97.50 125 LYS A CA 1
ATOM 1008 C C . LYS A 1 125 ? 9.090 -6.461 -7.054 1.00 97.50 125 LYS A C 1
ATOM 1010 O O . LYS A 1 125 ? 8.124 -6.533 -6.299 1.00 97.50 125 LYS A O 1
ATOM 1015 N N . ASN A 1 126 ? 9.754 -5.335 -7.296 1.00 97.62 126 ASN A N 1
ATOM 1016 C CA . ASN A 1 126 ? 9.426 -4.068 -6.655 1.00 97.62 126 ASN A CA 1
ATOM 1017 C C . ASN A 1 126 ? 8.020 -3.590 -7.033 1.00 97.62 126 ASN A C 1
ATOM 1019 O O . ASN A 1 126 ? 7.260 -3.227 -6.148 1.00 97.62 126 ASN A O 1
ATOM 1023 N N . MET A 1 127 ? 7.635 -3.666 -8.310 1.00 97.00 127 MET A N 1
ATOM 1024 C CA . MET A 1 127 ? 6.284 -3.303 -8.760 1.00 97.00 127 MET A CA 1
ATOM 1025 C C . MET A 1 127 ? 5.203 -4.215 -8.165 1.00 97.00 127 MET A C 1
ATOM 1027 O O . MET A 1 127 ? 4.133 -3.749 -7.794 1.00 97.00 127 MET A O 1
ATOM 1031 N N . THR A 1 128 ? 5.483 -5.514 -8.023 1.00 98.12 128 THR A N 1
ATOM 1032 C CA . THR A 1 128 ? 4.558 -6.443 -7.348 1.00 98.12 128 THR A CA 1
ATOM 1033 C C . THR A 1 128 ? 4.407 -6.090 -5.867 1.00 98.12 128 THR A C 1
ATOM 1035 O O . THR A 1 128 ? 3.295 -6.063 -5.344 1.00 98.12 128 THR A O 1
ATOM 1038 N N . GLY A 1 129 ? 5.520 -5.802 -5.185 1.00 98.38 129 GLY A N 1
ATOM 1039 C CA . GLY A 1 129 ? 5.502 -5.359 -3.793 1.00 98.38 129 GLY A CA 1
ATOM 1040 C C . GLY A 1 129 ? 4.776 -4.028 -3.610 1.00 98.38 129 GLY A C 1
ATOM 1041 O O . GLY A 1 129 ? 4.003 -3.883 -2.667 1.00 98.38 129 GLY A O 1
ATOM 1042 N N . GLU A 1 130 ? 4.981 -3.088 -4.529 1.00 98.44 130 GLU A N 1
ATOM 1043 C CA . GLU A 1 130 ? 4.322 -1.787 -4.550 1.00 98.44 130 GLU A CA 1
ATOM 1044 C C . GLU A 1 130 ? 2.802 -1.914 -4.641 1.00 98.44 130 GLU A C 1
ATOM 1046 O O . GLU A 1 130 ? 2.108 -1.456 -3.734 1.00 98.44 130 GLU A O 1
ATOM 1051 N N . ASP A 1 131 ? 2.286 -2.596 -5.665 1.00 98.56 131 ASP A N 1
ATOM 1052 C CA . ASP A 1 131 ? 0.844 -2.739 -5.888 1.00 98.56 131 ASP A CA 1
ATOM 1053 C C . ASP A 1 131 ? 0.146 -3.425 -4.701 1.00 98.56 131 ASP A C 1
ATOM 1055 O O . ASP A 1 131 ? -0.905 -2.977 -4.231 1.00 98.56 131 ASP A O 1
ATOM 1059 N N . LEU A 1 132 ? 0.754 -4.486 -4.160 1.00 98.81 132 LEU A N 1
ATOM 1060 C CA . LEU A 1 132 ? 0.210 -5.199 -3.003 1.00 98.81 132 LEU A CA 1
ATOM 1061 C C . LEU A 1 132 ? 0.223 -4.333 -1.739 1.00 98.81 132 LEU A C 1
ATOM 1063 O O . LEU A 1 132 ? -0.766 -4.314 -1.002 1.00 98.81 132 LEU A O 1
ATOM 1067 N N . THR A 1 133 ? 1.310 -3.602 -1.482 1.00 98.88 133 THR A N 1
ATOM 1068 C CA . THR A 1 133 ? 1.406 -2.697 -0.328 1.00 98.88 133 THR A CA 1
ATOM 1069 C C . THR A 1 133 ? 0.432 -1.531 -0.450 1.00 98.88 133 THR A C 1
ATOM 1071 O O . THR A 1 133 ? -0.257 -1.221 0.521 1.00 98.88 133 THR A O 1
ATOM 1074 N N . ARG A 1 134 ? 0.296 -0.930 -1.634 1.00 98.81 134 ARG A N 1
ATOM 1075 C CA . ARG A 1 134 ? -0.678 0.133 -1.902 1.00 98.81 134 ARG A CA 1
ATOM 1076 C C . ARG A 1 134 ? -2.107 -0.324 -1.624 1.00 98.81 134 ARG A C 1
ATOM 1078 O O . ARG A 1 134 ? -2.833 0.348 -0.896 1.00 98.81 134 ARG A O 1
ATOM 1085 N N . LYS A 1 135 ? -2.511 -1.488 -2.145 1.00 98.88 135 LYS A N 1
ATOM 1086 C CA . LYS A 1 135 ? -3.835 -2.073 -1.857 1.00 98.88 135 LYS A CA 1
ATOM 1087 C C . LYS A 1 135 ? -4.048 -2.253 -0.358 1.00 98.88 135 LYS A C 1
ATOM 1089 O O . LYS A 1 135 ? -5.090 -1.860 0.162 1.00 98.88 135 LYS A O 1
ATOM 1094 N N . ARG A 1 136 ? -3.032 -2.759 0.346 1.00 98.88 136 ARG A N 1
ATOM 1095 C CA . ARG A 1 136 ? -3.096 -2.943 1.796 1.00 98.88 136 ARG A CA 1
ATOM 1096 C C . ARG A 1 136 ? -3.255 -1.629 2.554 1.00 98.88 136 ARG A C 1
ATOM 1098 O O . ARG A 1 136 ? -4.011 -1.596 3.514 1.00 98.88 136 ARG A O 1
ATOM 1105 N N . VAL A 1 137 ? -2.598 -0.547 2.132 1.00 98.94 137 VAL A N 1
ATOM 1106 C CA . VAL A 1 137 ? -2.792 0.788 2.730 1.00 98.94 137 VAL A CA 1
ATOM 1107 C C . VAL A 1 137 ? -4.262 1.212 2.660 1.00 98.94 137 VAL A C 1
ATOM 1109 O O . VAL A 1 137 ? -4.815 1.64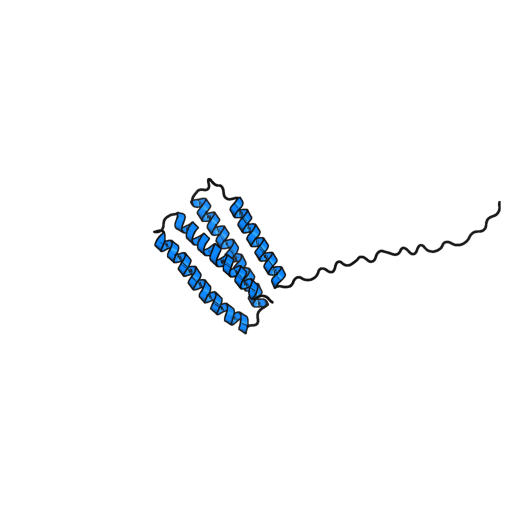2 3.670 1.00 98.94 137 VAL A O 1
ATOM 1112 N N . TYR A 1 138 ? -4.920 1.030 1.512 1.00 98.81 138 TYR A N 1
ATOM 1113 C CA . TYR A 1 138 ? -6.346 1.342 1.373 1.00 98.81 138 TYR A CA 1
ATOM 1114 C C . TYR A 1 138 ? -7.246 0.429 2.215 1.00 98.81 138 TYR A C 1
ATOM 1116 O O . TYR A 1 138 ? -8.203 0.913 2.807 1.00 98.81 138 TYR A O 1
ATOM 1124 N N . GLU A 1 139 ? -6.931 -0.863 2.335 1.00 98.81 139 GLU A N 1
ATOM 1125 C CA . GLU A 1 139 ? -7.649 -1.758 3.256 1.00 98.81 139 GLU A CA 1
ATOM 1126 C C . GLU A 1 139 ? -7.502 -1.320 4.719 1.00 98.81 139 GLU A C 1
ATOM 1128 O O . GLU A 1 139 ? -8.468 -1.342 5.477 1.00 98.81 139 GLU A O 1
ATOM 1133 N N . LEU A 1 140 ? -6.300 -0.901 5.126 1.00 98.88 140 LEU A N 1
ATOM 1134 C CA . LEU A 1 140 ? -6.004 -0.467 6.491 1.00 98.88 140 LEU A CA 1
ATOM 1135 C C . LEU A 1 140 ? -6.760 0.813 6.882 1.00 98.88 140 LEU A C 1
ATOM 1137 O O . LEU A 1 140 ? -7.123 0.957 8.049 1.00 98.88 140 LEU A O 1
ATOM 1141 N N . LEU A 1 141 ? -7.056 1.709 5.932 1.00 98.75 141 LEU A N 1
ATOM 1142 C CA . LEU A 1 141 ? -7.902 2.887 6.181 1.00 98.75 141 LEU A CA 1
ATOM 1143 C C . LEU A 1 141 ? -9.316 2.510 6.643 1.00 98.75 141 LEU A C 1
ATOM 1145 O O . LEU A 1 141 ? -9.942 3.271 7.382 1.00 98.75 141 LEU A O 1
ATOM 1149 N N . GLU A 1 142 ? -9.824 1.341 6.249 1.00 98.50 142 GLU A N 1
ATOM 1150 C CA . GLU A 1 142 ? -11.172 0.903 6.623 1.00 98.50 142 GLU A CA 1
ATOM 1151 C C . GLU A 1 142 ? -11.296 0.470 8.087 1.00 98.50 142 GLU A C 1
ATOM 1153 O O . GLU A 1 142 ? -12.412 0.347 8.588 1.00 98.50 142 GLU A O 1
ATOM 1158 N N . TYR A 1 143 ? -10.172 0.299 8.789 1.00 98.31 143 TYR A N 1
ATOM 1159 C CA . TYR A 1 143 ? -10.150 0.004 10.223 1.00 98.31 143 TYR A CA 1
ATOM 1160 C C . TYR A 1 143 ? -10.190 1.268 11.089 1.00 98.31 143 TYR A C 1
ATOM 1162 O O . TYR A 1 143 ? -10.416 1.156 12.290 1.00 98.31 143 TYR A O 1
ATOM 1170 N N . LEU A 1 144 ? -9.954 2.456 10.523 1.00 98.00 144 LEU A N 1
ATOM 1171 C CA . LEU A 1 144 ? -9.983 3.696 11.298 1.00 98.00 144 LEU A CA 1
ATOM 1172 C C . LEU A 1 144 ? -11.422 4.093 11.676 1.00 98.00 144 LEU A C 1
ATOM 1174 O O . LEU A 1 144 ? -12.325 3.915 10.849 1.00 98.00 144 LEU A O 1
ATOM 1178 N N . PRO A 1 145 ? -11.624 4.637 12.894 1.00 92.50 145 PRO A N 1
ATOM 1179 C CA . PRO A 1 145 ? -12.921 5.124 13.360 1.00 92.50 145 PRO A CA 1
ATOM 1180 C C . PRO A 1 145 ? -13.394 6.393 12.635 1.00 92.50 145 PRO A C 1
ATOM 1182 O O . PRO A 1 145 ? -12.549 7.173 12.126 1.00 92.50 145 PRO A O 1
#

Solvent-accessible surface area (backbone atoms only — not comparable to full-atom values): 8436 Å² total; per-residue (Å²): 138,88,87,84,88,88,77,90,74,79,84,78,76,79,71,79,79,77,76,76,78,72,78,74,81,69,51,66,37,56,51,50,51,54,51,51,51,50,52,52,52,49,52,52,50,53,60,74,66,59,57,98,82,60,48,72,66,56,48,30,54,50,25,44,54,50,22,48,54,32,47,52,48,38,58,50,52,53,53,51,46,64,73,74,43,54,73,68,59,43,54,53,50,48,55,52,50,54,50,51,50,55,52,51,53,48,56,34,48,51,46,46,66,76,51,72,68,44,82,64,34,58,23,55,26,23,47,50,48,22,56,54,38,45,54,48,42,61,58,56,52,70,74,49,106

Nearest PDB structures (foldseek):
  7uuw-assembly1_G  TM=4.509E-01  e=1.031E+00  Caenorhabditis elegans
  6wvt-assembly1_K  TM=4.625E-01  e=3.454E+00  Mus musculus
  6bfi-assembly1_A  TM=5.615E-01  e=8.444E+00  Oscarella pearsei
  1l7c-assembly4_C  TM=5.075E-01  e=6.492E+00  Mus musculus
  8f6k-assembly1_C  TM=3.275E-01  e=4.736E+00  Shewanella oneidensis

Radius of gyration: 28.01 Å; Cα contacts (8 Å, |Δi|>4): 85; chains: 1; bounding box: 47×103×45 Å

Mean predicted aligned error: 9.46 Å